Protein AF-A0A7I7SIT1-F1 (afdb_monomer)

Mean predicted aligned error: 14.89 Å

Structure (mmCIF, N/CA/C/O backbone):
data_AF-A0A7I7SIT1-F1
#
_entry.id   AF-A0A7I7SIT1-F1
#
loop_
_atom_site.group_PDB
_atom_site.id
_atom_site.type_symbol
_atom_site.label_atom_id
_atom_site.label_alt_id
_atom_site.label_comp_id
_atom_site.label_asym_id
_atom_site.label_entity_id
_atom_site.label_seq_id
_atom_site.pdbx_PDB_ins_code
_atom_site.Cartn_x
_atom_site.Cartn_y
_atom_site.Cartn_z
_atom_site.occupancy
_atom_site.B_iso_or_equiv
_atom_site.auth_seq_id
_atom_site.auth_comp_id
_atom_site.auth_asym_id
_atom_site.auth_atom_id
_atom_site.pdbx_PDB_model_num
ATOM 1 N N . MET A 1 1 ? 49.247 9.549 7.849 1.00 43.41 1 MET A N 1
ATOM 2 C CA . MET A 1 1 ? 48.196 8.612 8.297 1.00 43.41 1 MET A CA 1
ATOM 3 C C . MET A 1 1 ? 47.728 9.103 9.649 1.00 43.41 1 MET A C 1
ATOM 5 O O . MET A 1 1 ? 48.483 9.017 10.605 1.00 43.41 1 MET A O 1
ATOM 9 N N . THR A 1 2 ? 46.548 9.713 9.693 1.00 46.12 2 THR A N 1
ATOM 10 C CA . THR A 1 2 ? 46.012 10.364 10.891 1.00 46.12 2 THR A CA 1
ATOM 11 C C . THR A 1 2 ? 44.524 10.065 10.920 1.00 46.12 2 THR A C 1
ATOM 13 O O . THR A 1 2 ? 43.810 10.577 10.066 1.00 46.12 2 THR A O 1
ATOM 16 N N . VAL A 1 3 ? 44.066 9.234 11.857 1.00 45.84 3 VAL A N 1
ATOM 17 C CA . VAL A 1 3 ? 42.661 9.196 12.283 1.00 45.84 3 VAL A CA 1
ATOM 18 C C . VAL A 1 3 ? 42.640 8.875 13.775 1.00 45.84 3 VAL A C 1
ATOM 20 O O . VAL A 1 3 ? 43.125 7.837 14.218 1.00 45.84 3 VAL A O 1
ATOM 23 N N . THR A 1 4 ? 42.117 9.836 14.526 1.00 58.22 4 THR A N 1
ATOM 24 C CA . THR A 1 4 ? 41.948 9.868 15.979 1.00 58.22 4 THR A CA 1
ATOM 25 C C . THR A 1 4 ? 40.596 9.248 16.347 1.00 58.22 4 THR A C 1
ATOM 27 O O . THR A 1 4 ? 39.597 9.526 15.688 1.00 58.22 4 THR A O 1
ATOM 30 N N . SER A 1 5 ? 40.562 8.421 17.395 1.00 53.19 5 SER A N 1
ATOM 31 C CA . SER A 1 5 ? 39.357 7.751 17.917 1.00 53.19 5 SER A CA 1
ATOM 32 C C . SER A 1 5 ? 38.268 8.711 18.444 1.00 53.19 5 SER A C 1
ATOM 34 O O . SER A 1 5 ? 38.594 9.804 18.917 1.00 53.19 5 SER A O 1
ATOM 36 N N . PRO A 1 6 ? 36.981 8.296 18.429 1.00 56.34 6 PRO A N 1
ATOM 37 C CA . PRO A 1 6 ? 35.839 9.132 18.813 1.00 56.34 6 PRO A CA 1
ATOM 38 C C . PRO A 1 6 ? 35.577 9.186 20.332 1.00 56.34 6 PRO A C 1
ATOM 40 O O . PRO A 1 6 ? 35.764 8.206 21.052 1.00 56.34 6 PRO A O 1
ATOM 43 N N . ARG A 1 7 ? 35.083 10.341 20.808 1.00 54.50 7 ARG A N 1
ATOM 44 C CA . ARG A 1 7 ? 34.531 10.561 22.160 1.00 54.50 7 ARG A CA 1
ATOM 45 C C . ARG A 1 7 ? 32.997 10.486 22.117 1.00 54.50 7 ARG A C 1
ATOM 47 O O . ARG A 1 7 ? 32.379 11.185 21.321 1.00 54.50 7 ARG A O 1
ATOM 54 N N . LEU A 1 8 ? 32.408 9.672 22.993 1.00 47.66 8 LEU A N 1
ATOM 55 C CA . LEU A 1 8 ? 30.968 9.596 23.283 1.00 47.66 8 LEU A CA 1
ATOM 56 C C . LEU A 1 8 ? 30.579 10.649 24.343 1.00 47.66 8 LEU A C 1
ATOM 58 O O . LEU A 1 8 ? 31.312 10.777 25.327 1.00 47.66 8 LEU A O 1
ATOM 62 N N . PRO A 1 9 ? 29.441 11.358 24.223 1.00 57.91 9 PRO A N 1
ATOM 63 C CA . PRO A 1 9 ? 28.852 12.087 25.342 1.00 57.91 9 PRO A CA 1
ATOM 64 C C . PRO A 1 9 ? 27.908 11.199 26.169 1.00 57.91 9 PRO A C 1
ATOM 66 O O . PRO A 1 9 ? 27.084 10.455 25.639 1.00 57.91 9 PRO A O 1
ATOM 69 N N . ALA A 1 10 ? 28.075 11.294 27.487 1.00 51.94 10 ALA A N 1
ATOM 70 C CA . ALA A 1 10 ? 27.357 10.562 28.520 1.00 51.94 10 ALA A CA 1
ATOM 71 C C . ALA A 1 10 ? 25.931 11.094 28.755 1.00 51.94 10 ALA A C 1
ATOM 73 O O . ALA A 1 10 ? 25.671 12.294 28.691 1.00 51.94 10 ALA A O 1
ATOM 74 N N . LEU A 1 11 ? 25.039 10.158 29.076 1.00 42.31 11 LEU A N 1
ATOM 75 C CA . LEU A 1 11 ? 23.647 10.341 29.474 1.00 42.31 11 LEU A CA 1
ATOM 76 C C . LEU A 1 11 ? 23.569 10.685 30.974 1.00 42.31 11 LEU A C 1
ATOM 78 O O . LEU A 1 11 ? 24.138 9.966 31.793 1.00 42.31 11 LEU A O 1
ATOM 82 N N . LEU A 1 12 ? 22.853 11.750 31.342 1.00 47.88 12 LEU A N 1
ATOM 83 C CA . LEU A 1 12 ? 22.529 12.097 32.732 1.00 47.88 12 LEU A CA 1
ATOM 84 C C . LEU A 1 12 ? 21.193 12.851 32.757 1.00 47.88 12 LEU A C 1
ATOM 86 O O . LEU A 1 12 ? 21.137 14.018 32.381 1.00 47.88 12 LEU A O 1
ATOM 90 N N . VAL A 1 13 ? 20.118 12.200 33.206 1.00 54.62 13 VAL A N 1
ATOM 91 C CA . VAL A 1 13 ? 18.881 12.884 33.616 1.00 54.62 13 VAL A CA 1
ATOM 92 C C . VAL A 1 13 ? 18.478 12.347 34.984 1.00 54.62 13 VAL A C 1
ATOM 94 O O . VAL A 1 13 ? 18.436 11.140 35.209 1.00 54.62 13 VAL A O 1
ATOM 97 N N . GLY A 1 14 ? 18.324 13.290 35.911 1.00 45.88 14 GLY A N 1
ATOM 98 C CA . GLY A 1 14 ? 18.365 13.088 37.350 1.00 45.88 14 GLY A CA 1
ATOM 99 C C . GLY A 1 14 ? 17.100 12.512 37.980 1.00 45.88 14 GLY A C 1
ATOM 100 O O . GLY A 1 14 ? 15.979 12.709 37.521 1.00 45.88 14 GLY A O 1
ATOM 101 N N . LEU A 1 15 ? 17.355 11.835 39.096 1.00 48.94 15 LEU A N 1
ATOM 102 C CA . LEU A 1 15 ? 16.416 11.368 40.105 1.00 48.94 15 LEU A CA 1
ATOM 103 C C . LEU A 1 15 ? 15.996 12.560 40.991 1.00 48.94 15 LEU A C 1
ATOM 105 O O . LEU A 1 15 ? 16.865 13.277 41.489 1.00 48.94 15 LEU A O 1
ATOM 109 N N . GLY A 1 16 ? 14.696 12.758 41.224 1.00 43.47 16 GLY A N 1
ATOM 110 C CA . GLY A 1 16 ? 14.165 13.790 42.124 1.00 43.47 16 GLY A CA 1
ATOM 111 C C . GLY A 1 16 ? 13.021 13.254 42.990 1.00 43.47 16 GLY A C 1
ATOM 112 O O . GLY A 1 16 ? 12.134 12.575 42.492 1.00 43.47 16 GLY A O 1
ATOM 113 N N . LEU A 1 17 ? 13.114 13.523 44.293 1.00 46.97 17 LEU A N 1
ATOM 114 C CA . LEU A 1 17 ? 12.477 12.859 45.436 1.00 46.97 17 LEU A CA 1
ATOM 115 C C . LEU A 1 17 ? 10.951 13.021 45.627 1.00 46.97 17 LEU A C 1
ATOM 117 O O . LEU A 1 17 ? 10.381 14.090 45.442 1.00 46.97 17 LEU A O 1
ATOM 121 N N . LEU A 1 18 ? 10.388 11.942 46.185 1.00 52.22 18 LEU A N 1
ATOM 122 C CA . LEU A 1 18 ? 9.392 11.819 47.267 1.00 52.22 18 LEU A CA 1
ATOM 123 C C . LEU A 1 18 ? 8.960 13.082 48.053 1.00 52.22 18 LEU A C 1
ATOM 125 O O . LEU A 1 18 ? 9.793 13.742 48.671 1.00 52.22 18 LEU A O 1
ATOM 129 N N . VAL A 1 19 ? 7.639 13.220 48.249 1.00 50.34 19 VAL A N 1
ATOM 130 C CA . VAL A 1 19 ? 7.019 13.740 49.488 1.00 50.34 19 VAL A CA 1
ATOM 131 C C . VAL A 1 19 ? 5.781 12.893 49.821 1.00 50.34 19 VAL A C 1
ATOM 133 O O . VAL A 1 19 ? 4.845 12.803 49.031 1.00 50.34 19 VAL A O 1
ATOM 136 N N . THR A 1 20 ? 5.784 12.259 50.993 1.00 49.78 20 THR A N 1
ATOM 137 C CA . THR A 1 20 ? 4.642 11.562 51.610 1.00 49.78 20 THR A CA 1
ATOM 138 C C . THR A 1 20 ? 3.809 12.524 52.455 1.00 49.78 20 THR A C 1
ATOM 140 O O . THR A 1 20 ? 4.382 13.262 53.257 1.00 49.78 20 THR A O 1
ATOM 143 N N . LEU A 1 21 ? 2.478 12.432 52.382 1.00 49.31 21 LEU A N 1
ATOM 144 C CA . LEU A 1 21 ? 1.565 12.975 53.393 1.00 49.31 21 LEU A CA 1
ATOM 145 C C . LEU A 1 21 ? 0.607 11.883 53.892 1.00 49.31 21 LEU A C 1
ATOM 147 O O . LEU A 1 21 ? 0.100 11.069 53.125 1.00 49.31 21 LEU A O 1
ATOM 151 N N . VAL A 1 22 ? 0.442 11.873 55.214 1.00 48.22 22 VAL A N 1
ATOM 152 C CA . VAL A 1 22 ? -0.282 10.923 56.068 1.00 48.22 22 VAL A CA 1
ATOM 153 C C . VAL A 1 22 ? -1.648 11.501 56.460 1.00 48.22 22 VAL A C 1
ATOM 155 O O . VAL A 1 22 ? -1.714 12.680 56.789 1.00 48.22 22 VAL A O 1
ATOM 158 N N . GLY A 1 23 ? -2.664 10.629 56.562 1.00 38.97 23 GLY A N 1
ATOM 159 C CA . GLY A 1 23 ? -3.858 10.780 57.425 1.00 38.97 23 GLY A CA 1
ATOM 160 C C . GLY A 1 23 ? -4.967 11.699 56.887 1.00 38.97 23 GLY A C 1
ATOM 161 O O . GLY A 1 23 ? -4.687 12.643 56.170 1.00 38.97 23 GLY A O 1
ATOM 162 N N . CYS A 1 24 ? -6.261 11.525 57.171 1.00 37.19 24 CYS A N 1
ATOM 163 C CA . CYS A 1 24 ? -6.974 10.717 58.163 1.00 37.19 24 CYS A CA 1
ATOM 164 C C . CYS A 1 24 ? -8.439 10.486 57.718 1.00 37.19 24 CYS A C 1
ATOM 166 O O . CYS A 1 24 ? -8.931 11.113 56.785 1.00 37.19 24 CYS A O 1
ATOM 168 N N . SER A 1 25 ? -9.099 9.576 58.434 1.00 47.69 25 SER A N 1
ATOM 169 C CA . SER A 1 25 ? -10.482 9.093 58.348 1.00 47.69 25 SER A CA 1
ATOM 170 C C . SER A 1 25 ? -11.607 10.122 58.132 1.00 47.69 25 SER A C 1
ATOM 172 O O . SER A 1 25 ? -11.510 11.289 58.502 1.00 47.69 25 SER A O 1
ATOM 174 N N . ALA A 1 26 ? -12.716 9.598 57.598 1.00 48.97 26 ALA A N 1
ATOM 175 C CA . ALA A 1 26 ? -14.000 10.245 57.320 1.00 48.97 26 ALA A CA 1
ATOM 176 C C . ALA A 1 26 ? -14.673 10.961 58.511 1.00 48.97 26 ALA A C 1
ATOM 178 O O . ALA A 1 26 ? -14.483 10.572 59.666 1.00 48.97 26 ALA A O 1
ATOM 179 N N . PRO A 1 27 ? -15.591 11.892 58.196 1.00 45.97 27 PRO A N 1
ATOM 180 C CA . PRO A 1 27 ? -16.895 11.932 58.859 1.00 45.97 27 PRO A CA 1
ATOM 181 C C . PRO A 1 27 ? -18.082 12.079 57.879 1.00 45.97 27 PRO A C 1
ATOM 183 O O . PRO A 1 27 ? -18.001 12.739 56.846 1.00 45.97 27 PRO A O 1
ATOM 186 N N . THR A 1 28 ? -19.200 11.448 58.235 1.00 58.16 28 THR A N 1
ATOM 187 C CA . THR A 1 28 ? -20.547 11.607 57.655 1.00 58.16 28 THR A CA 1
ATOM 188 C C . THR A 1 28 ? -21.268 12.874 58.158 1.00 58.16 28 THR A C 1
ATOM 190 O O . THR A 1 28 ? -20.955 13.333 59.254 1.00 58.16 28 THR A O 1
ATOM 193 N N . HIS A 1 29 ? -22.315 13.285 57.416 1.00 36.38 29 HIS A N 1
ATOM 194 C CA . HIS A 1 29 ? -23.443 14.209 57.710 1.00 36.38 29 HIS A CA 1
ATOM 195 C C . HIS A 1 29 ? -23.426 15.669 57.175 1.00 36.38 29 HIS A C 1
ATOM 197 O O . HIS A 1 29 ? -22.774 16.549 57.721 1.00 36.38 29 HIS A O 1
ATOM 203 N N . ASP A 1 30 ? -24.235 15.851 56.116 1.00 37.84 30 ASP A N 1
ATOM 204 C CA . ASP A 1 30 ? -25.335 16.814 55.853 1.00 37.84 30 ASP A CA 1
ATOM 205 C C . ASP A 1 30 ? -25.237 18.356 56.014 1.00 37.84 30 ASP A C 1
ATOM 207 O O . ASP A 1 30 ? -25.089 18.867 57.117 1.00 37.84 30 ASP A O 1
ATOM 211 N N . VAL A 1 31 ? -25.573 19.021 54.879 1.00 44.50 31 VAL A N 1
ATOM 212 C CA . VAL A 1 31 ? -26.368 20.269 54.619 1.00 44.50 31 VAL A CA 1
ATOM 213 C C . VAL A 1 31 ? -25.785 21.584 55.209 1.00 44.50 31 VAL A C 1
ATOM 215 O O . VAL A 1 31 ? -25.425 21.632 56.372 1.00 44.50 31 VAL A O 1
ATOM 218 N N . VAL A 1 32 ? -25.564 22.699 54.482 1.00 37.25 32 VAL A N 1
ATOM 219 C CA . VAL A 1 32 ? -26.505 23.656 53.841 1.00 37.25 32 VAL A CA 1
ATOM 220 C C . VAL A 1 32 ? -25.787 24.481 52.742 1.00 37.25 32 VAL A C 1
ATOM 222 O O . VAL A 1 32 ? -24.585 24.723 52.816 1.00 37.25 32 VAL A O 1
ATOM 225 N N . GLU A 1 33 ? -26.570 24.925 51.753 1.00 44.31 33 GLU A N 1
ATOM 226 C CA . GLU A 1 33 ? -26.300 25.854 50.642 1.00 44.31 33 GLU A CA 1
ATOM 227 C C . GLU A 1 33 ? -25.359 27.051 50.898 1.00 44.31 33 GLU A C 1
ATOM 229 O O . GLU A 1 33 ? -25.501 27.786 51.873 1.00 44.31 33 GLU A O 1
ATOM 234 N N . ALA A 1 34 ? -24.548 27.368 49.880 1.00 41.31 34 ALA A N 1
ATOM 235 C CA . ALA A 1 34 ? -24.316 28.745 49.441 1.00 41.31 34 ALA A CA 1
ATOM 236 C C . ALA A 1 34 ? -24.016 28.779 47.929 1.00 41.31 34 ALA A C 1
ATOM 238 O O . ALA A 1 34 ? -23.047 28.204 47.438 1.00 41.31 34 ALA A O 1
ATOM 239 N N . VAL A 1 35 ? -24.895 29.458 47.199 1.00 49.69 35 VAL A N 1
ATOM 240 C CA . VAL A 1 35 ? -24.859 29.752 45.763 1.00 49.69 35 VAL A CA 1
ATOM 241 C C . VAL A 1 35 ? -23.636 30.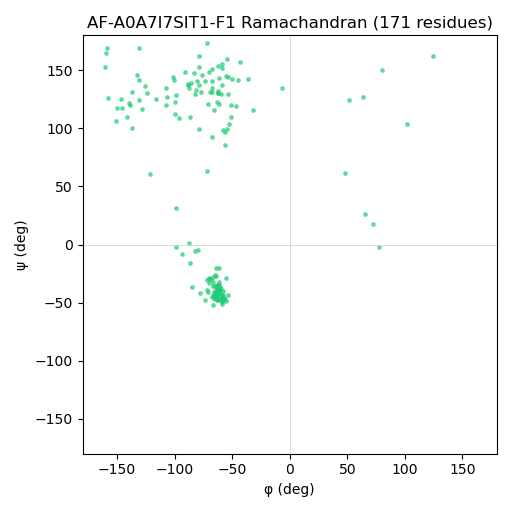601 45.393 1.00 49.69 35 VAL A C 1
ATOM 243 O O . VAL A 1 35 ? -23.411 31.664 45.968 1.00 49.69 35 VAL A O 1
ATOM 246 N N . SER A 1 36 ? -22.895 30.181 44.364 1.00 38.03 36 SER A N 1
ATOM 247 C CA . SER A 1 36 ? -22.162 31.079 43.464 1.00 38.03 36 SER A CA 1
ATOM 248 C C . SER A 1 36 ? -21.881 30.394 42.130 1.00 38.03 36 SER A C 1
ATOM 250 O O . SER A 1 36 ? -21.346 29.292 42.058 1.00 38.03 36 SER A O 1
ATOM 252 N N . SER A 1 37 ? -22.305 31.082 41.078 1.00 46.06 37 SER A N 1
ATOM 253 C CA . SER A 1 37 ? -22.251 30.720 39.671 1.00 46.06 37 SER A CA 1
ATOM 254 C C . SER A 1 37 ? -20.892 30.188 39.221 1.00 46.06 37 SER A C 1
ATOM 256 O O . SER A 1 37 ? -19.915 30.931 39.190 1.00 46.06 37 SER A O 1
ATOM 258 N N . MET A 1 38 ? -20.861 28.947 38.740 1.00 44.38 38 MET A N 1
ATOM 259 C CA . MET A 1 38 ? -19.887 28.502 37.748 1.00 44.38 38 MET A CA 1
ATOM 260 C C . MET A 1 38 ? -20.596 27.593 36.751 1.00 44.38 38 MET A C 1
ATOM 262 O O . MET A 1 38 ? -21.225 26.605 37.119 1.00 44.38 38 MET A O 1
ATOM 266 N N . THR A 1 39 ? -20.519 28.006 35.488 1.00 46.09 39 THR A N 1
ATOM 267 C CA . THR A 1 39 ? -20.910 27.272 34.286 1.00 46.09 39 THR A CA 1
ATOM 268 C C . THR A 1 39 ? -20.688 25.770 34.466 1.00 46.09 39 THR A C 1
ATOM 270 O O . THR A 1 39 ? -19.559 25.308 34.641 1.00 46.09 39 THR A O 1
ATOM 273 N N . SER A 1 40 ? -21.778 25.004 34.446 1.00 38.62 40 SER A N 1
ATOM 274 C CA . SER A 1 40 ? -21.732 23.549 34.389 1.00 38.62 40 SER A CA 1
ATOM 275 C C . SER A 1 40 ? -21.173 23.156 33.028 1.00 38.62 40 SER A C 1
ATOM 277 O O . SER A 1 40 ? -21.900 23.055 32.044 1.00 38.62 40 SER A O 1
ATOM 279 N N . SER A 1 41 ? -19.859 22.967 32.963 1.00 50.44 41 SER A N 1
ATOM 280 C CA . SER A 1 41 ? -19.296 22.116 31.923 1.00 50.44 41 SER A CA 1
ATOM 281 C C . SER A 1 41 ? -19.853 20.716 32.181 1.00 50.44 41 SER A C 1
ATOM 283 O O . SER A 1 41 ? -19.697 20.225 33.304 1.00 50.44 41 SER A O 1
ATOM 285 N N . PRO A 1 42 ? -20.541 20.073 31.222 1.00 50.66 42 PRO A N 1
ATOM 286 C CA . PRO A 1 42 ? -20.813 18.652 31.360 1.00 50.66 42 PRO A CA 1
ATOM 287 C C . PRO A 1 42 ? -19.465 17.938 31.564 1.00 50.66 42 PRO A C 1
ATOM 289 O O . PRO A 1 42 ? -18.457 18.389 31.003 1.00 50.66 42 PRO A O 1
ATOM 292 N N . PRO A 1 43 ? -19.403 16.863 32.373 1.00 52.12 43 PRO A N 1
ATOM 293 C CA . PRO A 1 43 ? -18.202 16.036 32.421 1.00 52.12 43 PRO A CA 1
ATOM 294 C C . PRO A 1 43 ? -17.817 15.688 30.976 1.00 52.12 43 PRO A C 1
ATOM 296 O O . PRO A 1 43 ? -18.732 15.502 30.161 1.00 52.12 43 PRO A O 1
ATOM 299 N N . PRO A 1 44 ? -16.517 15.629 30.614 1.00 51.22 44 PRO A N 1
ATOM 300 C CA . PRO A 1 44 ? -16.158 15.102 29.310 1.00 51.22 44 PRO A CA 1
ATOM 301 C C . PRO A 1 44 ? -16.873 13.763 29.203 1.00 51.22 44 PRO A C 1
ATOM 303 O O . PRO A 1 44 ? -16.716 12.906 30.075 1.00 51.22 44 PRO A O 1
ATOM 306 N N . SER A 1 45 ? -17.738 13.630 28.195 1.00 48.00 45 SER A N 1
ATOM 307 C CA . SER A 1 45 ? -18.197 12.319 27.782 1.00 48.00 45 SER A CA 1
ATOM 308 C C . SER A 1 45 ? -16.920 11.563 27.473 1.00 48.00 45 SER A C 1
ATOM 310 O O . SER A 1 45 ? -16.349 11.703 26.394 1.00 48.00 45 SER A O 1
ATOM 312 N N . SER A 1 46 ? -16.445 10.779 28.437 1.00 49.25 46 SER A N 1
ATOM 313 C CA . SER A 1 46 ? -15.838 9.506 28.134 1.00 49.25 46 SER A CA 1
ATOM 314 C C . SER A 1 46 ? -16.920 8.786 27.356 1.00 49.25 46 SER A C 1
ATOM 316 O O . SER A 1 46 ? -17.791 8.139 27.933 1.00 49.25 46 SER A O 1
ATOM 318 N N . ALA A 1 47 ? -16.944 9.038 26.045 1.00 54.78 47 ALA A N 1
ATOM 319 C CA . ALA A 1 47 ? -17.592 8.170 25.103 1.00 54.78 47 ALA A CA 1
ATOM 320 C C . ALA A 1 47 ? -16.981 6.819 25.431 1.00 54.78 47 ALA A C 1
ATOM 322 O O . ALA A 1 47 ? -15.797 6.580 25.204 1.00 54.78 47 ALA A O 1
ATOM 323 N N . VAL A 1 48 ? -17.765 6.004 26.126 1.00 48.00 48 VAL A N 1
ATOM 324 C CA . VAL A 1 48 ? -17.537 4.580 26.156 1.00 48.00 48 VAL A CA 1
ATOM 325 C C . VAL A 1 48 ? -17.611 4.229 24.682 1.00 48.00 48 VAL A C 1
ATOM 327 O O . VAL A 1 48 ? -18.697 4.225 24.106 1.00 48.00 48 VAL A O 1
ATOM 330 N N . GLU A 1 49 ? -16.449 4.107 24.038 1.00 56.69 49 GLU A N 1
ATOM 331 C CA . GLU A 1 49 ? -16.365 3.415 22.769 1.00 56.69 49 GLU A CA 1
ATOM 332 C C . GLU A 1 49 ? -17.047 2.084 23.036 1.00 56.69 49 GLU A C 1
ATOM 334 O O . GLU A 1 49 ? -16.550 1.263 23.813 1.00 56.69 49 GLU A O 1
ATOM 339 N N . GLU A 1 50 ? -18.232 1.900 22.449 1.00 52.62 50 GLU A N 1
ATOM 340 C CA . GLU A 1 50 ? -18.714 0.551 22.214 1.00 52.62 50 GLU A CA 1
ATOM 341 C C . GLU A 1 50 ? -17.537 -0.236 21.641 1.00 52.62 50 GLU A C 1
ATOM 343 O O . GLU A 1 50 ? -16.764 0.341 20.865 1.00 52.62 50 GLU A O 1
ATOM 348 N N . PRO A 1 51 ? -17.357 -1.509 22.025 1.00 54.88 51 PRO A N 1
ATOM 349 C CA . PRO A 1 51 ? -16.328 -2.336 21.425 1.00 54.88 51 PRO A CA 1
ATOM 350 C C . PRO A 1 51 ? -16.555 -2.308 19.916 1.00 54.88 51 PRO A C 1
ATOM 352 O O . PRO A 1 51 ? -17.462 -2.965 19.403 1.00 54.88 51 PRO A O 1
ATOM 355 N N . ARG A 1 52 ? -15.780 -1.474 19.213 1.00 67.38 52 ARG A N 1
ATOM 356 C CA . ARG A 1 52 ? -15.890 -1.348 17.771 1.00 67.38 52 ARG A CA 1
ATOM 357 C C . ARG A 1 52 ? -15.545 -2.736 17.258 1.00 67.38 52 ARG A C 1
ATOM 359 O O . ARG A 1 52 ? -14.493 -3.281 17.597 1.00 67.38 52 ARG A O 1
ATOM 366 N N . GLY A 1 53 ? -16.477 -3.356 16.538 1.00 86.56 53 GLY A N 1
ATOM 367 C CA . GLY A 1 53 ? -16.179 -4.608 15.857 1.00 86.56 53 GLY A CA 1
ATOM 368 C C . GLY A 1 53 ? -14.944 -4.402 14.981 1.00 86.56 53 GLY A C 1
ATOM 369 O O . GLY A 1 53 ? -14.752 -3.313 14.440 1.00 86.56 53 GLY A O 1
ATOM 370 N N . LEU A 1 54 ? -14.093 -5.421 14.867 1.00 96.19 54 LEU A N 1
ATOM 371 C CA . LEU A 1 54 ? -12.914 -5.306 14.015 1.00 96.19 54 LEU A CA 1
ATOM 372 C C . LEU A 1 54 ? -13.351 -5.081 12.561 1.00 96.19 54 LEU A C 1
ATOM 374 O O . LEU A 1 54 ? -14.179 -5.832 12.036 1.00 96.19 54 LEU A O 1
ATOM 378 N N . VAL A 1 55 ? -12.773 -4.076 11.910 1.00 97.88 55 VAL A N 1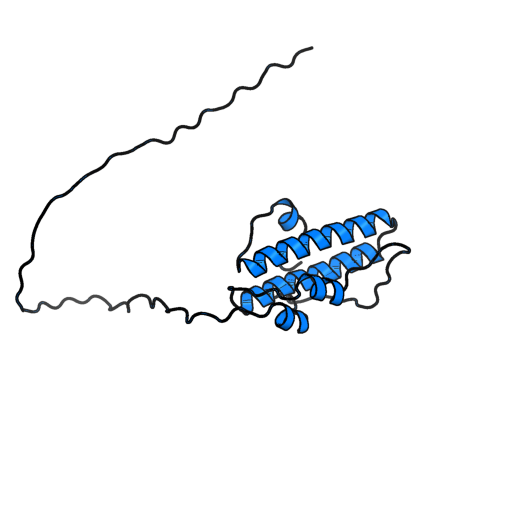
ATOM 379 C CA . VAL A 1 55 ? -13.041 -3.748 10.509 1.00 97.88 55 VAL A CA 1
ATOM 380 C C . VAL A 1 55 ? -12.472 -4.846 9.616 1.00 97.88 55 VAL A C 1
ATOM 382 O O . VAL A 1 55 ? -11.321 -5.262 9.771 1.00 97.88 55 VAL A O 1
ATOM 385 N N . ASP A 1 56 ? -13.282 -5.324 8.672 1.00 97.94 56 ASP A N 1
ATOM 386 C CA . ASP A 1 56 ? -12.848 -6.263 7.642 1.00 97.94 56 ASP A CA 1
ATOM 387 C C . ASP A 1 56 ? -12.086 -5.533 6.532 1.00 97.94 56 ASP A C 1
ATOM 389 O O . ASP A 1 56 ? -12.686 -4.940 5.638 1.00 97.94 56 ASP A O 1
ATOM 393 N N . VAL A 1 57 ? -10.756 -5.592 6.579 1.00 98.38 57 VAL A N 1
ATOM 394 C CA . VAL A 1 57 ? -9.891 -4.892 5.619 1.00 98.38 57 VAL A CA 1
ATOM 395 C C . VAL A 1 57 ? -10.124 -5.375 4.190 1.00 98.38 57 VAL A C 1
ATOM 397 O O . VAL A 1 57 ? -10.114 -4.561 3.270 1.00 98.38 57 VAL A O 1
ATOM 400 N N . ALA A 1 58 ? -10.369 -6.672 3.986 1.00 97.31 58 ALA A N 1
ATOM 401 C CA . ALA A 1 58 ? -10.605 -7.214 2.651 1.00 97.31 58 ALA A CA 1
ATOM 402 C C . ALA A 1 58 ? -11.921 -6.692 2.057 1.00 97.31 58 ALA A C 1
ATOM 404 O O . ALA A 1 58 ? -11.987 -6.414 0.859 1.00 97.31 58 ALA A O 1
ATOM 405 N N . ALA A 1 59 ? -12.946 -6.506 2.897 1.00 97.56 59 ALA A N 1
ATOM 406 C CA . ALA A 1 59 ? -14.204 -5.902 2.472 1.00 97.56 59 ALA A CA 1
ATOM 407 C C . ALA A 1 59 ? -14.002 -4.442 2.045 1.00 97.56 59 ALA A C 1
ATOM 409 O O . ALA A 1 59 ? -14.429 -4.070 0.955 1.00 97.56 59 ALA A O 1
ATOM 410 N N . VAL A 1 60 ? -13.279 -3.647 2.844 1.00 98.00 60 VAL A N 1
ATOM 411 C CA . VAL A 1 60 ? -12.977 -2.248 2.497 1.00 98.00 60 VAL A CA 1
ATOM 412 C C . VAL A 1 60 ? -12.119 -2.172 1.230 1.00 98.00 60 VAL A C 1
ATOM 414 O O . VAL A 1 60 ? -12.404 -1.370 0.347 1.00 98.00 60 VAL A O 1
ATOM 417 N N . TRP A 1 61 ? -11.103 -3.031 1.084 1.00 97.62 61 TRP A N 1
ATOM 418 C CA . TRP A 1 61 ? -10.260 -3.082 -0.118 1.00 97.62 61 TRP A CA 1
ATOM 419 C C . TRP A 1 61 ? -11.051 -3.429 -1.386 1.00 97.62 61 TRP A C 1
ATOM 421 O O . TRP A 1 61 ? -10.756 -2.894 -2.456 1.00 97.62 61 TRP A O 1
ATOM 431 N N . GLY A 1 62 ? -12.075 -4.279 -1.266 1.00 95.94 62 GLY A N 1
ATOM 432 C CA . GLY A 1 62 ? -12.972 -4.641 -2.365 1.00 95.94 62 GLY A CA 1
ATOM 433 C C . GLY A 1 62 ? -13.757 -3.460 -2.947 1.00 95.94 62 GLY A C 1
ATOM 434 O O . GLY A 1 62 ? -14.198 -3.530 -4.091 1.00 95.94 62 GLY A O 1
ATOM 435 N N . GLU A 1 63 ? -13.888 -2.357 -2.206 1.00 95.25 63 GLU A N 1
ATOM 436 C CA . GLU A 1 63 ? -14.476 -1.110 -2.710 1.00 95.25 63 GLU A CA 1
ATOM 437 C C . GLU A 1 63 ? -13.483 -0.249 -3.504 1.00 95.25 63 GLU A C 1
ATOM 439 O O . GLU A 1 63 ? -13.874 0.782 -4.050 1.00 95.25 63 GLU A O 1
ATOM 444 N N . HIS A 1 64 ? -12.206 -0.648 -3.557 1.00 91.50 64 HIS A N 1
ATOM 445 C CA . HIS A 1 64 ? -11.104 0.117 -4.141 1.00 91.50 64 HIS A CA 1
ATOM 446 C C . HIS A 1 64 ? -11.096 1.572 -3.652 1.00 91.50 64 HIS A C 1
ATOM 448 O O . HIS A 1 64 ? -11.258 2.501 -4.453 1.00 91.50 64 HIS A O 1
ATOM 454 N N . PRO A 1 65 ? -10.944 1.791 -2.330 1.00 93.31 65 PRO A N 1
ATOM 455 C CA . PRO A 1 65 ? -11.040 3.117 -1.757 1.00 93.31 65 PRO A CA 1
ATOM 456 C C . PRO A 1 65 ? -9.996 4.019 -2.402 1.00 93.31 65 PRO A C 1
ATOM 458 O O . PRO A 1 65 ? -8.850 3.625 -2.635 1.00 93.31 65 PRO A O 1
ATOM 461 N N . LEU A 1 66 ? -10.424 5.236 -2.711 1.00 90.88 66 LEU A N 1
ATOM 462 C CA . LEU A 1 66 ? -9.541 6.287 -3.179 1.00 90.88 66 LEU A CA 1
ATOM 463 C C . LEU A 1 66 ? -9.043 7.088 -1.974 1.00 90.88 66 LEU A C 1
ATOM 465 O O . LEU A 1 66 ? -9.774 7.229 -0.989 1.00 90.88 66 LEU A O 1
ATOM 469 N N . PRO A 1 67 ? -7.815 7.621 -2.040 1.00 87.94 67 PRO A N 1
ATOM 470 C CA . PRO A 1 67 ? -7.339 8.550 -1.031 1.00 87.94 67 PRO A CA 1
ATOM 471 C C . PRO A 1 67 ? -8.259 9.780 -0.959 1.00 87.94 67 PRO A C 1
ATOM 473 O O . PRO A 1 67 ? -8.900 10.122 -1.960 1.00 87.94 67 PRO A O 1
ATOM 476 N N . PRO A 1 68 ? -8.302 10.488 0.183 1.00 87.06 68 PRO A N 1
ATOM 477 C CA . PRO A 1 68 ? -9.048 11.736 0.340 1.00 87.06 68 PRO A CA 1
ATOM 478 C C . PRO A 1 68 ? -8.368 12.896 -0.415 1.00 87.06 68 PRO A C 1
ATOM 480 O O . PRO A 1 68 ? -7.898 13.862 0.181 1.00 87.06 68 PRO A O 1
ATOM 483 N N . CYS A 1 69 ? -8.287 12.780 -1.741 1.00 83.06 69 CYS A N 1
ATOM 484 C CA . CYS A 1 69 ? -7.641 13.722 -2.646 1.00 83.06 69 CYS A CA 1
ATOM 485 C C . CYS A 1 69 ? -8.566 14.067 -3.812 1.00 83.06 69 CYS A C 1
ATOM 487 O O . CYS A 1 69 ? -9.225 13.193 -4.372 1.00 83.06 69 CYS A O 1
ATOM 489 N N . ASP A 1 70 ? -8.559 15.334 -4.232 1.00 78.19 70 ASP A N 1
ATOM 490 C CA . ASP A 1 70 ? -9.476 15.852 -5.259 1.00 78.19 70 ASP A CA 1
ATOM 491 C C . ASP A 1 70 ? -9.289 15.211 -6.645 1.00 78.19 70 ASP A C 1
ATOM 493 O O . ASP A 1 70 ? -10.177 15.298 -7.497 1.00 78.19 70 ASP A O 1
ATOM 497 N N . ARG A 1 71 ? -8.123 14.606 -6.915 1.00 69.38 71 ARG A N 1
ATOM 498 C CA . ARG A 1 71 ? -7.807 13.967 -8.198 1.00 69.38 71 ARG A CA 1
ATOM 499 C C . ARG A 1 71 ? -6.915 12.748 -8.011 1.00 69.38 71 ARG A C 1
ATOM 501 O O . ARG A 1 71 ? -5.806 12.861 -7.505 1.00 69.38 71 ARG A O 1
ATOM 508 N N . VAL A 1 72 ? -7.367 11.611 -8.530 1.00 68.06 72 VAL A N 1
ATOM 509 C CA . VAL A 1 72 ? -6.546 10.414 -8.732 1.00 68.06 72 VAL A CA 1
ATOM 510 C C . VAL A 1 72 ? -6.734 9.985 -10.177 1.00 68.06 72 VAL A C 1
ATOM 512 O O . VAL A 1 72 ? -7.846 9.670 -10.596 1.00 68.06 72 VAL A O 1
ATOM 515 N N . ILE A 1 73 ? -5.660 10.022 -10.963 1.00 67.75 73 ILE A N 1
ATOM 516 C CA . ILE A 1 73 ? -5.693 9.523 -12.339 1.00 67.75 73 ILE A CA 1
ATOM 517 C C . ILE A 1 73 ? -5.386 8.031 -12.278 1.00 67.75 73 ILE A C 1
ATOM 519 O O . ILE A 1 73 ? -4.260 7.644 -11.980 1.00 67.75 73 ILE A O 1
ATOM 523 N N . VAL A 1 74 ? -6.395 7.206 -12.542 1.00 65.56 74 VAL A N 1
ATOM 524 C CA . VAL A 1 74 ? -6.261 5.749 -12.617 1.00 65.56 74 VAL A CA 1
ATOM 525 C C . VAL A 1 74 ? -6.072 5.365 -14.084 1.00 65.56 74 VAL A C 1
ATOM 527 O O . VAL A 1 74 ? -7.018 5.458 -14.864 1.00 65.56 74 VAL A O 1
ATOM 530 N N . ASP A 1 75 ? -4.867 4.940 -14.472 1.00 68.50 75 ASP A N 1
ATOM 531 C CA . ASP A 1 75 ? -4.657 4.282 -15.766 1.00 68.50 75 ASP A CA 1
ATOM 532 C C . ASP A 1 75 ? -4.604 2.762 -15.577 1.00 68.50 75 ASP A C 1
ATOM 534 O O . ASP A 1 75 ? -3.688 2.210 -14.960 1.00 68.50 75 ASP A O 1
ATOM 538 N N . ASN A 1 76 ? -5.620 2.083 -16.107 1.00 65.56 76 ASN A N 1
ATOM 539 C CA . ASN A 1 76 ? -5.755 0.632 -16.029 1.00 65.56 76 ASN A CA 1
ATOM 540 C C . ASN A 1 76 ? -5.172 -0.100 -17.248 1.00 65.56 76 ASN A C 1
ATOM 542 O O . ASN A 1 76 ? -5.048 -1.321 -17.202 1.00 65.56 76 ASN A O 1
ATOM 546 N N . ASN A 1 77 ? -4.763 0.611 -18.305 1.00 73.44 77 ASN A N 1
ATOM 547 C CA . ASN A 1 77 ? -4.275 0.022 -19.558 1.00 73.44 77 ASN A CA 1
ATOM 548 C C . ASN A 1 77 ? -2.739 -0.022 -19.639 1.00 73.44 77 ASN A C 1
ATOM 550 O O . ASN A 1 77 ? -2.153 0.057 -20.719 1.00 73.44 77 ASN A O 1
ATOM 554 N N . LEU A 1 78 ? -2.077 -0.166 -18.490 1.00 82.25 78 LEU A N 1
ATOM 555 C CA . LEU A 1 78 ? -0.623 -0.271 -18.397 1.00 82.25 78 LEU A CA 1
ATOM 556 C C . LEU A 1 78 ? -0.154 -1.701 -18.694 1.00 82.25 78 LEU A C 1
ATOM 558 O O . LEU A 1 78 ? -0.669 -2.665 -18.125 1.00 82.25 78 LEU A O 1
ATOM 562 N N . ALA A 1 79 ? 0.867 -1.833 -19.541 1.00 83.12 79 ALA A N 1
ATOM 563 C CA . ALA A 1 79 ? 1.521 -3.105 -19.837 1.00 83.12 79 ALA A CA 1
ATOM 564 C C . ALA A 1 79 ? 2.837 -3.244 -19.058 1.00 83.12 79 ALA A C 1
ATOM 566 O O . ALA A 1 79 ? 3.591 -2.282 -18.905 1.00 83.12 79 ALA A O 1
ATOM 567 N N . ALA A 1 80 ? 3.120 -4.454 -18.576 1.00 83.75 80 ALA A N 1
ATOM 568 C CA . ALA A 1 80 ? 4.382 -4.763 -17.915 1.00 83.75 80 ALA A CA 1
ATOM 569 C C . ALA A 1 80 ? 5.501 -5.014 -18.940 1.00 83.75 80 ALA A C 1
ATOM 571 O O . ALA A 1 80 ? 5.254 -5.684 -19.950 1.00 83.75 80 ALA A O 1
ATOM 572 N N . PRO A 1 81 ? 6.738 -4.548 -18.688 1.00 83.62 81 PRO A N 1
ATOM 573 C CA . PRO A 1 81 ? 7.895 -4.983 -19.459 1.00 83.62 81 PRO A CA 1
ATOM 574 C C . PRO A 1 81 ? 8.095 -6.509 -19.365 1.00 83.62 81 PRO A C 1
ATOM 576 O O . PRO A 1 81 ? 7.756 -7.113 -18.342 1.00 83.62 81 PRO A O 1
ATOM 579 N N . PRO A 1 82 ? 8.689 -7.162 -20.384 1.00 86.62 82 PRO A N 1
ATOM 580 C CA . PRO A 1 82 ? 8.947 -8.599 -20.348 1.00 86.62 82 PRO A CA 1
ATOM 581 C C . PRO A 1 82 ? 9.730 -9.030 -19.099 1.00 86.62 82 PRO A C 1
ATOM 583 O O . PRO A 1 82 ? 10.785 -8.479 -18.785 1.00 86.62 82 PRO A O 1
ATOM 586 N N . GLY A 1 83 ? 9.229 -10.049 -18.396 1.00 85.62 83 GLY A N 1
ATOM 587 C CA . GLY A 1 83 ? 9.890 -10.604 -17.211 1.00 85.62 83 GLY A CA 1
ATOM 588 C C . GLY A 1 83 ? 9.838 -9.711 -15.965 1.00 85.62 83 GLY A C 1
ATOM 589 O O . GLY A 1 83 ? 10.645 -9.920 -15.052 1.00 85.62 83 GLY A O 1
ATOM 590 N N . VAL A 1 84 ? 8.932 -8.731 -15.928 1.00 90.50 84 VAL A N 1
ATOM 591 C CA . VAL A 1 84 ? 8.569 -7.965 -14.731 1.00 90.50 84 VAL A CA 1
ATOM 592 C C . VAL A 1 84 ? 7.107 -8.243 -14.411 1.00 90.50 84 VAL A C 1
ATOM 594 O O . VAL A 1 84 ? 6.240 -8.082 -15.266 1.00 90.50 84 VAL A O 1
ATOM 597 N N . GLU A 1 85 ? 6.839 -8.683 -13.188 1.00 89.81 85 GLU A N 1
ATOM 598 C CA . GLU A 1 85 ? 5.474 -8.824 -12.696 1.00 89.81 85 GLU A CA 1
ATOM 599 C C . GLU A 1 85 ? 4.930 -7.454 -12.289 1.00 89.81 85 GLU A C 1
ATOM 601 O O . GLU A 1 85 ? 5.641 -6.634 -11.707 1.00 89.81 85 GLU A O 1
ATOM 606 N N . MET A 1 86 ? 3.677 -7.189 -12.652 1.00 92.25 86 MET A N 1
ATOM 607 C CA . MET A 1 86 ? 3.011 -5.934 -12.343 1.00 92.25 86 MET A CA 1
ATOM 608 C C . MET A 1 86 ? 2.111 -6.137 -11.123 1.00 92.25 86 MET A C 1
ATOM 610 O O . MET A 1 86 ? 1.195 -6.960 -11.209 1.00 92.25 86 MET A O 1
ATOM 614 N N . PRO A 1 87 ? 2.284 -5.369 -10.033 1.00 94.44 87 PRO A N 1
ATOM 615 C CA . PRO A 1 87 ? 1.373 -5.450 -8.903 1.00 94.44 87 PRO A CA 1
ATOM 616 C C . PRO A 1 87 ? -0.040 -5.070 -9.350 1.00 94.44 87 PRO A C 1
ATOM 618 O O . PRO A 1 87 ? -0.238 -4.194 -10.200 1.00 94.44 87 PRO A O 1
ATOM 621 N N . SER A 1 88 ? -1.041 -5.744 -8.797 1.00 93.44 88 SER A N 1
ATOM 622 C CA . SER A 1 88 ? -2.447 -5.589 -9.161 1.00 93.44 88 SER A CA 1
ATOM 623 C C . SER A 1 88 ? -3.315 -5.398 -7.922 1.00 93.44 88 SER A C 1
ATOM 625 O O . SER A 1 88 ? -2.878 -5.605 -6.792 1.00 93.44 88 SER A O 1
ATOM 627 N N . PHE A 1 89 ? -4.575 -5.016 -8.126 1.00 94.62 89 PHE A N 1
ATOM 628 C CA . PHE A 1 89 ? -5.532 -4.973 -7.023 1.00 94.62 89 PHE A CA 1
ATOM 629 C C . PHE A 1 89 ? -5.741 -6.355 -6.390 1.00 94.62 89 PHE A C 1
ATOM 631 O O . PHE A 1 89 ? -5.942 -6.449 -5.181 1.00 94.62 89 PHE A O 1
ATOM 638 N N . GLU A 1 90 ? -5.649 -7.418 -7.191 1.00 95.56 90 GLU A N 1
ATOM 639 C CA . GLU A 1 90 ? -5.772 -8.802 -6.735 1.00 95.56 90 GLU A CA 1
ATOM 640 C C . GLU A 1 90 ? -4.560 -9.241 -5.907 1.00 95.56 90 GLU A C 1
ATOM 642 O O . GLU A 1 90 ? -4.741 -9.858 -4.860 1.00 95.56 90 GLU A O 1
ATOM 647 N N . SER A 1 91 ? -3.337 -8.864 -6.303 1.00 95.88 91 SER A N 1
ATOM 648 C CA . SER A 1 91 ? -2.145 -9.185 -5.507 1.00 95.88 91 SER A CA 1
ATOM 649 C C . SER A 1 91 ? -2.189 -8.496 -4.141 1.00 95.88 91 SER A C 1
ATOM 651 O O . SER A 1 91 ? -1.904 -9.126 -3.131 1.00 95.88 91 SER A O 1
ATOM 653 N N . VAL A 1 92 ? -2.646 -7.239 -4.070 1.00 97.56 92 VAL A N 1
ATOM 654 C CA . VAL A 1 92 ? -2.864 -6.554 -2.782 1.00 97.56 92 VAL A CA 1
ATOM 655 C C . VAL A 1 92 ? -3.990 -7.214 -1.976 1.00 97.56 92 VAL A C 1
ATOM 657 O O . VAL A 1 92 ? -3.851 -7.398 -0.769 1.00 97.56 92 VAL A O 1
ATOM 660 N N . ALA A 1 93 ? -5.089 -7.617 -2.625 1.00 97.75 93 ALA A N 1
ATOM 661 C CA . ALA A 1 93 ? -6.183 -8.318 -1.951 1.00 97.75 93 ALA A CA 1
ATOM 662 C C . ALA A 1 93 ? -5.711 -9.637 -1.321 1.00 97.75 93 ALA A C 1
ATOM 664 O O . ALA A 1 93 ? -6.136 -9.978 -0.218 1.00 97.75 93 ALA A O 1
ATOM 665 N N . HIS A 1 94 ? -4.817 -10.355 -2.005 1.00 97.44 94 HIS A N 1
ATOM 666 C CA . HIS A 1 94 ? -4.200 -11.571 -1.490 1.00 97.44 94 HIS A CA 1
ATOM 667 C C . HIS A 1 94 ? -3.372 -11.298 -0.228 1.00 97.44 94 HIS A C 1
ATOM 669 O O . HIS A 1 94 ? -3.551 -11.979 0.780 1.00 97.44 94 HIS A O 1
ATOM 675 N N . GLU A 1 95 ? -2.526 -10.267 -0.248 1.00 97.38 95 GLU A N 1
ATOM 676 C CA . GLU A 1 95 ? -1.691 -9.895 0.902 1.00 97.38 95 GLU A CA 1
ATOM 677 C C . GLU A 1 95 ? -2.515 -9.471 2.129 1.00 97.38 95 GLU A C 1
ATOM 679 O O . GLU A 1 95 ? -2.166 -9.790 3.273 1.00 97.38 95 GLU A O 1
ATOM 684 N N . LEU A 1 96 ? -3.639 -8.785 1.899 1.00 97.56 96 LEU A N 1
ATOM 68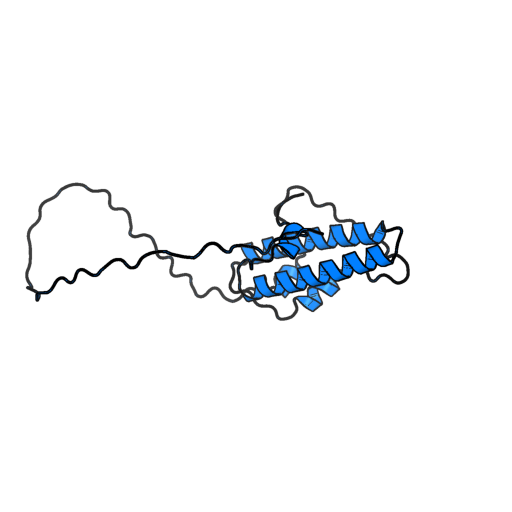5 C CA . LEU A 1 96 ? -4.541 -8.291 2.943 1.00 97.56 96 LEU A CA 1
ATOM 686 C C . LEU A 1 96 ? -5.606 -9.311 3.379 1.00 97.56 96 LEU A C 1
ATOM 688 O O . LEU A 1 96 ? -6.439 -9.011 4.240 1.00 97.56 96 LEU A O 1
ATOM 692 N N . ALA A 1 97 ? -5.599 -10.522 2.820 1.00 97.44 97 ALA A N 1
ATOM 693 C CA . ALA A 1 97 ? -6.589 -11.538 3.140 1.00 97.44 97 ALA A CA 1
ATOM 694 C C . ALA A 1 97 ? -6.568 -11.898 4.636 1.00 97.44 97 ALA A C 1
ATOM 696 O O . ALA A 1 97 ? -5.527 -12.203 5.219 1.00 97.44 97 ALA A O 1
ATOM 697 N N . GLY A 1 98 ? -7.748 -11.877 5.261 1.00 97.25 98 GLY A N 1
ATOM 698 C CA . GLY A 1 98 ? -7.923 -12.222 6.674 1.00 97.25 98 GLY A CA 1
ATOM 699 C C . GLY A 1 98 ? -7.512 -11.132 7.667 1.00 97.25 98 GLY A C 1
ATOM 700 O O . GLY A 1 98 ? -7.718 -11.322 8.865 1.00 97.25 98 GLY A O 1
ATOM 701 N N . VAL A 1 99 ? -6.991 -9.991 7.205 1.00 98.31 99 VAL A N 1
ATOM 702 C CA . VAL A 1 99 ? -6.637 -8.870 8.081 1.00 98.31 99 VAL A CA 1
ATOM 703 C C . VAL A 1 99 ? -7.902 -8.256 8.677 1.00 98.31 99 VAL A C 1
ATOM 705 O O . VAL A 1 99 ? -8.872 -7.951 7.977 1.00 98.31 99 VAL A O 1
ATOM 708 N N . LYS A 1 100 ? -7.876 -8.055 9.994 1.00 98.12 100 LYS A N 1
ATOM 709 C CA . LYS A 1 100 ? -8.919 -7.373 10.758 1.00 98.12 100 LYS A CA 1
ATOM 710 C C . LYS A 1 100 ? -8.286 -6.217 11.516 1.00 98.12 100 LYS A C 1
ATOM 712 O O . LYS A 1 100 ? -7.273 -6.423 12.176 1.00 98.12 100 LYS A O 1
ATOM 717 N N . SER A 1 101 ? -8.873 -5.027 11.420 1.00 98.00 101 SER A N 1
ATOM 718 C CA . SER A 1 101 ? -8.318 -3.828 12.054 1.00 98.00 101 SER A CA 1
ATOM 719 C C . SER A 1 101 ? -9.140 -3.384 13.264 1.00 98.00 101 SER A C 1
ATOM 721 O O . SER A 1 101 ? -10.366 -3.321 13.157 1.00 98.00 101 SER A O 1
ATOM 723 N N . PRO A 1 102 ? -8.510 -3.043 14.404 1.00 97.56 102 PRO A N 1
ATOM 724 C CA . PRO A 1 102 ? -9.201 -2.419 15.529 1.00 97.56 102 PRO A CA 1
ATOM 725 C C . PRO A 1 102 ? -9.430 -0.908 15.335 1.00 97.56 102 PRO A C 1
ATOM 727 O O . PRO A 1 102 ? -10.065 -0.279 16.180 1.00 97.56 102 PRO A O 1
ATOM 730 N N . ALA A 1 103 ? -8.913 -0.314 14.254 1.00 97.06 103 ALA A N 1
ATOM 731 C CA . ALA A 1 103 ? -9.120 1.095 13.933 1.00 97.06 103 ALA A CA 1
ATOM 732 C C . ALA A 1 103 ? -10.554 1.389 13.458 1.00 97.06 103 ALA A C 1
ATOM 734 O O . ALA A 1 103 ? -11.366 0.493 13.231 1.00 97.06 103 ALA A O 1
ATOM 735 N N . SER A 1 104 ? -10.869 2.675 13.279 1.00 97.00 104 SER A N 1
ATOM 736 C CA . SER A 1 104 ? -12.120 3.084 12.640 1.00 97.00 104 SER A CA 1
ATOM 737 C C . SER A 1 104 ? -12.144 2.708 11.155 1.00 97.00 104 SER A C 1
ATOM 739 O O . SER A 1 104 ? -11.110 2.709 10.487 1.00 97.00 104 SER A O 1
ATOM 741 N N . ASP A 1 105 ? -13.346 2.467 10.622 1.00 96.25 105 ASP A N 1
ATOM 742 C CA . ASP A 1 105 ? -13.560 2.255 9.183 1.00 96.25 105 ASP A CA 1
ATOM 743 C C . ASP A 1 105 ? -12.969 3.402 8.348 1.00 96.25 105 ASP A C 1
ATOM 745 O O . ASP A 1 105 ? -12.238 3.165 7.392 1.00 96.25 105 ASP A O 1
ATOM 749 N N . GLU A 1 106 ? -13.172 4.649 8.784 1.00 96.38 106 GLU A N 1
ATOM 750 C CA . GLU A 1 106 ? -12.620 5.841 8.132 1.00 96.38 106 GLU A CA 1
ATOM 751 C C . GLU A 1 106 ? -11.085 5.819 8.035 1.00 96.38 106 GLU A C 1
ATOM 753 O O . GLU A 1 106 ? -10.527 6.142 6.981 1.00 96.38 106 GLU A O 1
ATOM 758 N N . TRP A 1 107 ? -10.390 5.415 9.105 1.00 96.81 107 TRP A N 1
ATOM 759 C CA . TRP A 1 107 ? -8.930 5.314 9.091 1.00 96.81 107 TRP A CA 1
ATOM 760 C C . TRP A 1 107 ? -8.472 4.193 8.156 1.00 96.81 107 TRP A C 1
ATOM 762 O O . TRP A 1 107 ? -7.610 4.423 7.310 1.00 96.81 107 TRP A O 1
ATOM 772 N N . VAL A 1 108 ? -9.105 3.014 8.228 1.00 98.06 108 VAL A N 1
ATOM 773 C CA . VAL A 1 108 ? -8.809 1.879 7.334 1.00 98.06 108 VAL A CA 1
ATOM 774 C C . VAL A 1 108 ? -9.011 2.277 5.873 1.00 98.06 108 VAL A C 1
ATOM 776 O O . VAL A 1 108 ? -8.145 2.036 5.035 1.00 98.06 108 VAL A O 1
ATOM 779 N N . ARG A 1 109 ? -10.125 2.941 5.559 1.00 97.75 109 ARG A N 1
ATOM 780 C CA . ARG A 1 109 ? -10.463 3.387 4.205 1.00 97.75 109 ARG A CA 1
ATOM 781 C C . ARG A 1 109 ? -9.474 4.429 3.692 1.00 97.75 109 ARG A C 1
ATOM 783 O O . ARG A 1 109 ? -9.054 4.348 2.541 1.00 97.75 109 ARG A O 1
ATOM 790 N N . THR A 1 110 ? -9.041 5.352 4.551 1.00 96.56 110 THR A N 1
ATOM 791 C CA . THR A 1 110 ? -7.996 6.338 4.230 1.00 96.56 110 THR A CA 1
ATOM 792 C C . THR A 1 110 ? -6.661 5.655 3.935 1.00 96.56 110 THR A C 1
ATOM 794 O O . THR A 1 110 ? -6.048 5.921 2.901 1.00 96.56 110 THR A O 1
ATOM 797 N N . LYS A 1 111 ? -6.245 4.720 4.797 1.00 96.69 111 LYS A N 1
ATOM 798 C CA . LYS A 1 111 ? -5.003 3.951 4.661 1.00 96.69 111 LYS A CA 1
ATOM 799 C C . LYS A 1 111 ? -4.971 3.159 3.355 1.00 96.69 111 LYS A C 1
ATOM 801 O O . LYS A 1 111 ? -4.026 3.252 2.576 1.00 96.69 111 LYS A O 1
ATOM 806 N N . LEU A 1 112 ? -6.049 2.432 3.071 1.00 97.62 112 LEU A N 1
ATOM 807 C CA . LEU A 1 112 ? -6.209 1.684 1.826 1.00 97.62 112 LEU A CA 1
ATOM 808 C C . LEU A 1 112 ? -6.332 2.604 0.603 1.00 97.62 112 LEU A C 1
ATOM 810 O O . LEU A 1 112 ? -5.892 2.237 -0.483 1.00 97.62 112 LEU A O 1
ATOM 814 N N . GLY A 1 113 ? -6.843 3.824 0.775 1.00 95.62 113 GLY A N 1
ATOM 815 C CA . GLY A 1 113 ? -6.772 4.878 -0.232 1.00 95.62 113 GLY A CA 1
ATOM 816 C C . GLY A 1 113 ? -5.334 5.198 -0.647 1.00 95.62 113 GLY A C 1
ATOM 817 O O . GLY A 1 113 ? -5.025 5.246 -1.840 1.00 95.62 113 GLY A O 1
ATOM 818 N N . TRP A 1 114 ? -4.419 5.335 0.317 1.00 96.25 114 TRP A N 1
ATOM 819 C CA . TRP A 1 114 ? -2.995 5.522 0.019 1.00 96.25 114 TRP A CA 1
ATOM 820 C C . TRP A 1 114 ? -2.388 4.319 -0.702 1.00 96.25 114 TRP A C 1
ATOM 822 O O . TRP A 1 114 ? -1.627 4.502 -1.654 1.00 96.25 114 TRP A O 1
ATOM 832 N N . VAL A 1 115 ? -2.794 3.100 -0.336 1.00 96.50 115 VAL A N 1
ATOM 833 C CA . VAL A 1 115 ? -2.392 1.881 -1.050 1.00 96.50 115 VAL A CA 1
ATOM 834 C C . VAL A 1 115 ? -2.836 1.913 -2.513 1.00 96.50 115 VAL A C 1
ATOM 836 O O . VA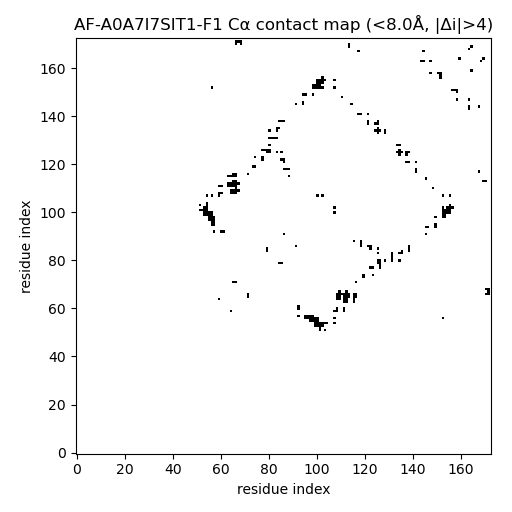L A 1 115 ? -2.015 1.667 -3.397 1.00 96.50 115 VAL A O 1
ATOM 839 N N . THR A 1 116 ? -4.089 2.279 -2.796 1.00 95.00 116 THR A N 1
ATOM 840 C CA . THR A 1 116 ? -4.596 2.431 -4.169 1.00 95.00 116 THR A CA 1
ATOM 841 C C . THR A 1 116 ? -3.775 3.449 -4.961 1.00 95.00 116 THR A C 1
ATOM 843 O O . THR A 1 116 ? -3.361 3.176 -6.089 1.00 95.00 116 THR A O 1
ATOM 846 N N . GLN A 1 117 ? -3.491 4.613 -4.371 1.00 92.94 117 GLN A N 1
ATOM 847 C CA . GLN A 1 117 ? -2.682 5.647 -5.015 1.00 92.94 117 GLN A CA 1
ATOM 848 C C . GLN A 1 117 ? -1.284 5.132 -5.375 1.00 92.94 117 GLN A C 1
ATOM 850 O O . GLN A 1 117 ? -0.832 5.291 -6.512 1.00 92.94 117 GLN A O 1
ATOM 855 N N . TRP A 1 118 ? -0.595 4.505 -4.422 1.00 94.62 118 TRP A N 1
ATOM 856 C CA . TRP A 1 118 ? 0.762 4.015 -4.639 1.00 94.62 118 TRP A CA 1
ATOM 857 C C . TRP A 1 118 ? 0.817 2.819 -5.581 1.00 94.62 118 TRP A C 1
ATOM 859 O O . TRP A 1 118 ? 1.741 2.748 -6.389 1.00 94.62 118 TRP A O 1
ATOM 869 N N . LEU A 1 119 ? -0.195 1.949 -5.574 1.00 94.44 119 LEU A N 1
ATOM 870 C CA . LEU A 1 119 ? -0.340 0.885 -6.564 1.00 94.44 119 LEU A CA 1
ATOM 871 C C . LEU A 1 119 ? -0.336 1.462 -7.984 1.00 94.44 119 LEU A C 1
ATOM 873 O O . LEU A 1 119 ? 0.414 1.002 -8.843 1.00 94.44 119 LEU A O 1
ATOM 877 N N . ILE A 1 120 ? -1.125 2.509 -8.232 1.00 91.81 120 ILE A N 1
ATOM 878 C CA . ILE A 1 120 ? -1.198 3.161 -9.547 1.00 91.81 120 ILE A CA 1
ATOM 879 C C . ILE A 1 120 ? 0.150 3.788 -9.930 1.00 91.81 120 ILE A C 1
ATOM 881 O O . ILE A 1 120 ? 0.619 3.613 -11.060 1.00 91.81 120 ILE A O 1
ATOM 885 N N . GLN A 1 121 ? 0.805 4.486 -8.997 1.00 91.62 121 GLN A N 1
ATOM 886 C CA . GLN A 1 121 ? 2.105 5.113 -9.254 1.00 91.62 121 GLN A CA 1
ATOM 887 C C . GLN A 1 121 ? 3.194 4.079 -9.556 1.00 91.62 121 GLN A C 1
ATOM 889 O O . GLN A 1 121 ? 3.951 4.242 -10.512 1.00 91.62 121 GLN A O 1
ATOM 894 N N . VAL A 1 122 ? 3.248 2.987 -8.792 1.00 94.19 122 VAL A N 1
ATOM 895 C CA . VAL A 1 122 ? 4.207 1.896 -9.008 1.00 94.19 122 VAL A CA 1
ATOM 896 C C . VAL A 1 122 ? 3.956 1.219 -10.347 1.00 94.19 122 VAL A C 1
ATOM 898 O O . VAL A 1 122 ? 4.903 1.007 -11.105 1.00 94.19 122 VAL A O 1
ATOM 901 N N . ARG A 1 123 ? 2.693 0.945 -10.693 1.00 94.31 123 ARG A N 1
ATOM 902 C CA . ARG A 1 123 ? 2.349 0.375 -12.001 1.00 94.31 123 ARG A CA 1
ATOM 903 C C . ARG A 1 123 ? 2.802 1.277 -13.147 1.00 94.31 123 ARG A C 1
ATOM 905 O O . ARG A 1 123 ? 3.404 0.805 -14.112 1.00 94.31 123 ARG A O 1
ATOM 912 N N . THR A 1 124 ? 2.588 2.584 -13.011 1.00 91.12 124 THR A N 1
ATOM 913 C CA . THR A 1 124 ? 3.045 3.587 -13.984 1.00 91.12 124 THR A CA 1
ATOM 914 C C . THR A 1 124 ? 4.570 3.582 -14.101 1.00 91.12 124 THR A C 1
ATOM 916 O O . THR A 1 124 ? 5.110 3.517 -15.208 1.00 91.12 124 THR A O 1
ATOM 919 N N . ALA A 1 125 ? 5.280 3.561 -12.972 1.00 90.69 125 ALA A N 1
ATOM 920 C CA . ALA A 1 125 ? 6.739 3.526 -12.943 1.00 90.69 125 ALA A CA 1
ATOM 921 C C . ALA A 1 125 ? 7.307 2.255 -13.596 1.00 90.69 125 ALA A C 1
ATOM 923 O O . ALA A 1 125 ? 8.281 2.329 -14.338 1.00 90.69 125 ALA A O 1
ATOM 924 N N . ILE A 1 126 ? 6.684 1.095 -13.371 1.00 93.31 126 ILE A N 1
ATOM 925 C CA . ILE A 1 126 ? 7.074 -0.168 -14.010 1.00 93.31 126 ILE A CA 1
ATOM 926 C C . ILE A 1 126 ? 6.823 -0.114 -15.520 1.00 93.31 126 ILE A C 1
ATOM 928 O O . ILE A 1 126 ? 7.705 -0.475 -16.293 1.00 93.31 126 ILE A O 1
ATOM 932 N N . SER A 1 127 ? 5.653 0.363 -15.953 1.00 91.00 127 SER A N 1
ATOM 933 C CA . SER A 1 127 ? 5.292 0.414 -17.379 1.00 91.00 127 SER A CA 1
ATOM 934 C C . SER A 1 127 ? 6.186 1.341 -18.211 1.00 91.00 127 SER A C 1
ATOM 936 O O . SER A 1 127 ? 6.371 1.124 -19.405 1.00 91.00 127 SER A O 1
ATOM 938 N N . THR A 1 128 ? 6.766 2.360 -17.574 1.00 90.06 128 THR A N 1
ATOM 939 C CA . THR A 1 128 ? 7.650 3.349 -18.209 1.00 90.06 128 THR A CA 1
ATOM 940 C C . THR A 1 128 ? 9.135 3.054 -17.990 1.00 90.06 128 THR A C 1
ATOM 942 O O . THR A 1 128 ? 9.991 3.771 -18.512 1.00 90.06 128 THR A O 1
ATOM 945 N N . ALA A 1 129 ? 9.471 1.995 -17.245 1.00 88.06 129 ALA A N 1
ATOM 946 C CA . ALA A 1 129 ? 10.850 1.616 -16.984 1.00 88.06 129 ALA A CA 1
ATOM 947 C C . ALA A 1 129 ? 11.514 1.05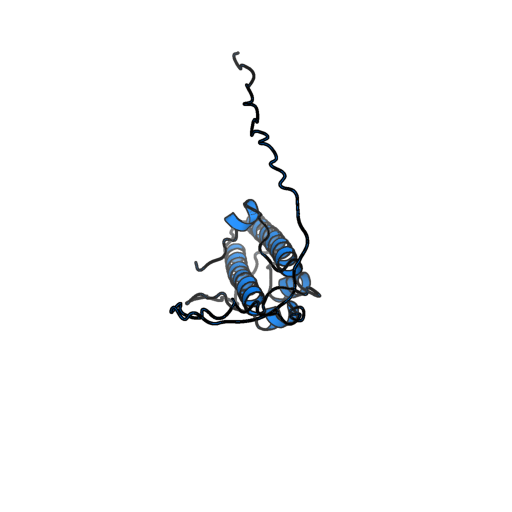4 -18.250 1.00 88.06 129 ALA A C 1
ATOM 949 O O . ALA A 1 129 ? 11.107 0.025 -18.786 1.00 88.06 129 ALA A O 1
ATOM 950 N N . ALA A 1 130 ? 12.595 1.701 -18.688 1.00 86.62 130 ALA A N 1
ATOM 951 C CA . ALA A 1 130 ? 13.426 1.198 -19.782 1.00 86.62 130 ALA A CA 1
ATOM 952 C C . ALA A 1 130 ? 14.235 -0.057 -19.390 1.00 86.62 130 ALA A C 1
ATOM 954 O O . ALA A 1 130 ? 14.548 -0.880 -20.247 1.00 86.62 130 ALA A O 1
ATOM 955 N N . ASP A 1 131 ? 14.573 -0.201 -18.103 1.00 91.12 131 ASP A N 1
ATOM 956 C CA . ASP A 1 131 ? 15.319 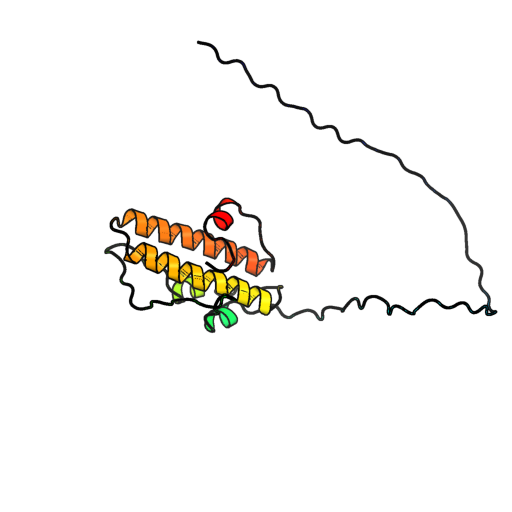-1.337 -17.554 1.00 91.12 131 ASP A CA 1
ATOM 957 C C . ASP A 1 131 ? 14.391 -2.240 -16.712 1.00 91.12 131 ASP A C 1
ATOM 959 O O . ASP A 1 131 ? 13.851 -1.783 -15.695 1.00 91.12 131 ASP A O 1
ATOM 963 N N . PRO A 1 132 ? 14.229 -3.531 -17.066 1.00 90.06 132 PRO A N 1
ATOM 964 C CA . PRO A 1 132 ? 13.460 -4.493 -16.278 1.00 90.06 132 PRO A CA 1
ATOM 965 C C . PRO A 1 132 ? 13.908 -4.623 -14.812 1.00 90.06 132 PRO A C 1
ATOM 967 O O . PRO A 1 132 ? 13.084 -4.928 -13.948 1.00 90.06 132 PRO A O 1
ATOM 970 N N . LEU A 1 133 ? 15.188 -4.385 -14.496 1.00 92.69 133 LEU A N 1
ATOM 971 C CA . LEU A 1 133 ? 15.687 -4.418 -13.116 1.00 92.69 133 LEU A CA 1
ATOM 972 C C . LEU A 1 133 ? 15.079 -3.303 -12.262 1.00 92.69 133 LEU A C 1
ATOM 974 O O . LEU A 1 133 ? 14.771 -3.531 -11.092 1.00 92.69 133 LEU A O 1
ATOM 978 N N . VAL A 1 134 ? 14.847 -2.126 -12.850 1.00 91.19 134 VAL A N 1
ATOM 979 C CA . VAL A 1 134 ? 14.154 -1.019 -12.180 1.00 91.19 134 VAL A CA 1
ATOM 980 C C . VAL A 1 134 ? 12.701 -1.400 -11.914 1.00 91.19 134 VAL A C 1
ATOM 982 O O . VAL A 1 134 ? 12.218 -1.205 -10.801 1.00 91.19 134 VAL A O 1
ATOM 985 N N . GLY A 1 135 ? 12.027 -2.019 -12.888 1.00 92.12 135 GLY A N 1
ATOM 986 C CA . GLY A 1 135 ? 10.656 -2.503 -12.715 1.00 92.12 135 GLY A CA 1
ATOM 987 C C . GLY A 1 135 ? 10.527 -3.515 -11.568 1.00 92.12 135 GLY A C 1
ATOM 988 O O . GLY A 1 135 ? 9.678 -3.363 -10.691 1.00 92.12 135 GLY A O 1
ATOM 989 N N . ARG A 1 136 ? 11.433 -4.500 -11.503 1.00 93.88 136 ARG A N 1
ATOM 990 C CA . ARG A 1 136 ? 11.478 -5.480 -10.401 1.00 93.88 136 ARG A CA 1
ATOM 991 C C . ARG A 1 136 ? 11.754 -4.832 -9.050 1.00 93.88 136 ARG A C 1
ATOM 993 O O . ARG A 1 136 ? 11.127 -5.197 -8.060 1.00 93.88 136 ARG A O 1
ATOM 1000 N N . ALA A 1 137 ? 12.678 -3.872 -9.001 1.00 94.00 137 ALA A N 1
ATOM 1001 C CA . ALA A 1 137 ? 12.974 -3.143 -7.774 1.00 94.00 137 ALA A CA 1
ATOM 1002 C C . ALA A 1 137 ? 11.753 -2.349 -7.284 1.00 94.00 137 ALA A C 1
ATOM 1004 O O . ALA A 1 137 ? 11.474 -2.367 -6.087 1.00 94.00 137 ALA A O 1
ATOM 1005 N N . SER A 1 138 ? 11.009 -1.706 -8.188 1.00 94.56 138 SER A N 1
ATOM 1006 C CA . SER A 1 138 ? 9.766 -0.999 -7.864 1.00 94.56 138 SER A CA 1
ATOM 1007 C C . SER A 1 138 ? 8.697 -1.940 -7.310 1.00 94.56 138 SER A C 1
ATOM 1009 O O . SER A 1 138 ? 8.137 -1.639 -6.261 1.00 94.56 138 SER A O 1
ATOM 1011 N N . SER A 1 139 ? 8.471 -3.098 -7.945 1.00 94.31 139 SER A N 1
ATOM 1012 C CA . SER A 1 139 ? 7.523 -4.104 -7.438 1.00 94.31 139 SER A CA 1
ATOM 1013 C C . SER A 1 139 ? 7.908 -4.577 -6.035 1.00 94.31 139 SER A C 1
ATOM 1015 O O . SER A 1 139 ? 7.122 -4.462 -5.105 1.00 94.31 139 SER A O 1
ATOM 1017 N N . HIS A 1 140 ? 9.164 -4.984 -5.837 1.00 95.06 140 HIS A N 1
ATOM 1018 C CA . HIS A 1 140 ? 9.634 -5.473 -4.539 1.00 95.06 140 HIS A CA 1
ATOM 1019 C C . HIS A 1 140 ? 9.574 -4.410 -3.428 1.00 95.06 140 HIS A C 1
ATOM 1021 O O . HIS A 1 140 ? 9.327 -4.720 -2.264 1.00 95.06 140 HIS A O 1
ATOM 1027 N N . GLN A 1 141 ? 9.819 -3.136 -3.749 1.00 96.69 141 GLN A N 1
ATOM 1028 C CA . GLN A 1 141 ? 9.649 -2.062 -2.769 1.00 96.69 141 GLN A CA 1
ATOM 1029 C C . GLN A 1 141 ? 8.178 -1.815 -2.444 1.00 96.69 141 GLN A C 1
ATOM 1031 O O . GLN A 1 141 ? 7.886 -1.344 -1.348 1.00 96.69 141 GLN A O 1
ATOM 1036 N N . PHE A 1 142 ? 7.266 -2.064 -3.381 1.00 97.56 142 PHE A N 1
ATOM 1037 C CA . PHE A 1 142 ? 5.836 -1.945 -3.135 1.00 97.56 142 PHE A CA 1
ATOM 1038 C C . PHE A 1 142 ? 5.338 -3.081 -2.240 1.00 97.56 142 PHE A C 1
ATOM 1040 O O . PHE A 1 142 ? 4.614 -2.812 -1.289 1.00 97.56 142 PHE A O 1
ATOM 1047 N N . ASP A 1 143 ? 5.833 -4.306 -2.424 1.00 97.44 143 ASP A N 1
ATOM 1048 C CA . ASP A 1 143 ? 5.510 -5.438 -1.541 1.00 97.44 143 ASP A CA 1
ATOM 1049 C C . ASP A 1 143 ? 5.888 -5.143 -0.080 1.00 97.44 143 ASP A C 1
ATOM 1051 O O . ASP A 1 143 ? 5.127 -5.414 0.850 1.00 97.44 143 ASP A O 1
ATOM 1055 N N . LYS A 1 144 ? 7.042 -4.496 0.141 1.00 97.94 144 LYS A N 1
ATOM 1056 C CA . LYS A 1 144 ? 7.445 -4.037 1.481 1.00 97.94 144 LYS A CA 1
ATOM 1057 C C . LYS A 1 144 ? 6.476 -3.021 2.074 1.00 97.94 144 LYS A C 1
ATOM 1059 O O . LYS A 1 144 ? 6.215 -3.078 3.272 1.00 97.94 144 LYS A O 1
ATOM 1064 N N . TYR A 1 145 ? 5.971 -2.104 1.254 1.00 98.06 145 TYR A N 1
ATOM 1065 C CA . TYR A 1 145 ? 4.972 -1.130 1.679 1.00 98.06 145 TYR A CA 1
ATOM 1066 C C . TYR A 1 145 ? 3.649 -1.810 2.032 1.00 98.06 145 TYR A C 1
ATOM 1068 O O . TYR A 1 145 ? 3.128 -1.558 3.111 1.00 98.06 145 TYR A O 1
ATOM 1076 N N . ILE A 1 146 ? 3.168 -2.755 1.218 1.00 98.25 146 ILE A N 1
ATOM 1077 C CA . ILE A 1 146 ? 1.965 -3.537 1.538 1.00 98.25 146 ILE A CA 1
ATOM 1078 C C . ILE A 1 146 ? 2.130 -4.300 2.854 1.00 98.25 146 ILE A C 1
ATOM 1080 O O . ILE A 1 146 ? 1.243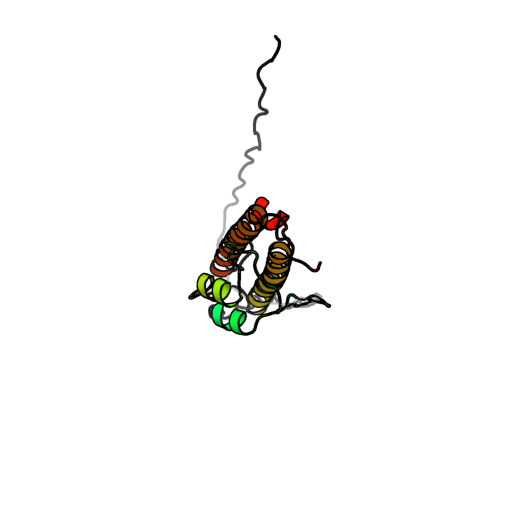 -4.253 3.703 1.00 98.25 146 ILE A O 1
ATOM 1084 N N . ASN A 1 147 ? 3.276 -4.947 3.075 1.00 98.31 147 ASN A N 1
ATOM 1085 C CA . ASN A 1 147 ? 3.541 -5.653 4.328 1.00 98.31 147 ASN A CA 1
ATOM 1086 C C . ASN A 1 147 ? 3.650 -4.705 5.538 1.00 98.31 147 ASN A C 1
ATOM 1088 O O . ASN A 1 147 ? 3.289 -5.082 6.652 1.00 98.31 147 ASN A O 1
ATOM 1092 N N . HIS A 1 148 ? 4.148 -3.483 5.341 1.00 98.12 148 HIS A N 1
ATOM 1093 C CA . HIS A 1 148 ? 4.142 -2.452 6.377 1.00 98.12 148 HIS A CA 1
ATOM 1094 C C . HIS A 1 148 ? 2.708 -2.016 6.700 1.00 98.12 148 HIS A C 1
ATOM 1096 O O . HIS A 1 148 ? 2.280 -2.126 7.845 1.00 98.12 148 HIS A O 1
ATOM 1102 N N . THR A 1 149 ? 1.924 -1.650 5.685 1.00 98.31 149 THR A N 1
ATOM 1103 C CA . THR A 1 149 ? 0.524 -1.250 5.849 1.00 98.31 149 THR A CA 1
ATOM 1104 C C . THR A 1 149 ? -0.335 -2.357 6.447 1.00 9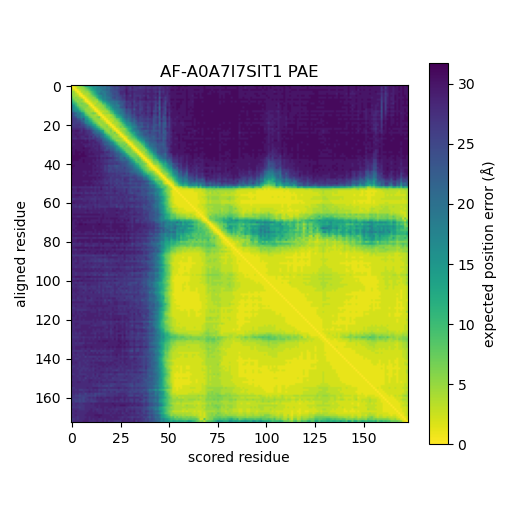8.31 149 THR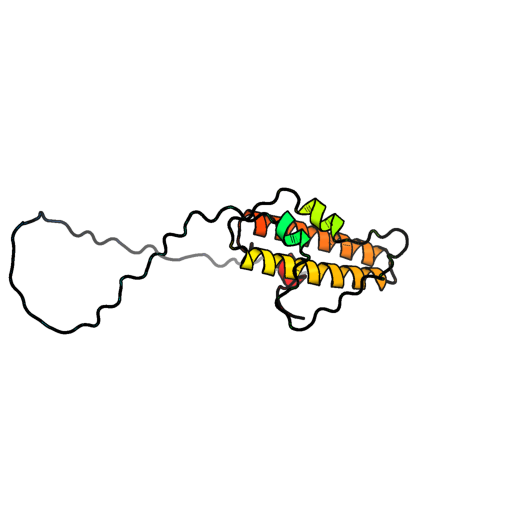 A C 1
ATOM 1106 O O . THR A 1 149 ? -1.191 -2.080 7.279 1.00 98.31 149 THR A O 1
ATOM 1109 N N . LYS A 1 150 ? -0.084 -3.623 6.104 1.00 98.50 150 LYS A N 1
ATOM 1110 C CA . LYS A 1 150 ? -0.724 -4.772 6.752 1.00 98.50 150 LYS A CA 1
ATOM 1111 C C . LYS A 1 150 ? -0.508 -4.766 8.264 1.00 98.50 150 LYS A C 1
ATOM 1113 O O . LYS A 1 150 ? -1.475 -4.911 9.003 1.00 98.50 150 LYS A O 1
ATOM 1118 N N . GLN A 1 151 ? 0.724 -4.547 8.724 1.00 98.50 151 GLN A N 1
ATOM 1119 C CA . GLN A 1 151 ? 1.017 -4.463 10.157 1.00 98.50 151 GLN A CA 1
ATOM 1120 C C . GLN A 1 151 ? 0.296 -3.276 10.798 1.00 98.50 151 GLN A C 1
ATOM 1122 O O . GLN A 1 151 ? -0.289 -3.425 11.865 1.00 98.50 151 GLN A O 1
ATOM 1127 N N . GLU A 1 152 ? 0.286 -2.112 10.153 1.00 98.44 152 GLU A N 1
ATOM 1128 C CA . GLU A 1 152 ? -0.438 -0.939 10.657 1.00 98.44 152 GLU A CA 1
ATOM 1129 C C . GLU A 1 152 ? -1.941 -1.215 10.773 1.00 98.44 152 GLU A C 1
ATOM 1131 O O . GLU A 1 152 ? -2.563 -0.882 11.778 1.00 98.44 152 GLU A O 1
ATOM 1136 N N . LEU A 1 153 ? -2.523 -1.894 9.781 1.00 98.62 153 LEU A N 1
ATOM 1137 C CA . LEU A 1 153 ? -3.923 -2.305 9.783 1.00 98.62 153 LEU A CA 1
ATOM 1138 C C . LEU A 1 153 ? -4.218 -3.296 10.915 1.00 98.62 153 LEU A C 1
ATOM 1140 O O . LEU A 1 153 ? -5.190 -3.096 11.639 1.00 98.62 153 LEU A O 1
ATOM 1144 N N . GLU A 1 154 ? -3.379 -4.313 11.117 1.00 98.44 154 GLU A N 1
ATOM 1145 C CA . GLU A 1 154 ? -3.507 -5.284 12.218 1.00 98.44 154 GLU A CA 1
ATOM 1146 C C . GLU A 1 154 ? -3.390 -4.620 13.601 1.00 98.44 154 GLU A C 1
ATOM 1148 O O . GLU A 1 154 ? -4.084 -5.009 14.540 1.00 98.44 154 GLU A O 1
ATOM 1153 N N . ASN A 1 155 ? -2.548 -3.590 13.727 1.00 97.94 155 ASN A N 1
ATOM 1154 C CA . ASN A 1 155 ? -2.347 -2.843 14.972 1.00 97.94 155 ASN A CA 1
ATOM 1155 C C . ASN A 1 155 ? -3.352 -1.689 15.158 1.00 97.94 155 ASN A C 1
ATOM 1157 O O . ASN A 1 155 ? -3.500 -1.166 16.265 1.00 97.94 155 ASN A O 1
ATOM 1161 N N . GLY A 1 156 ? -4.043 -1.291 14.089 1.00 97.69 156 GLY A N 1
ATOM 1162 C CA . GLY A 1 156 ? -5.004 -0.189 14.052 1.00 97.69 156 GLY A CA 1
ATOM 1163 C C . GLY A 1 156 ? -4.403 1.195 14.294 1.00 97.69 156 GLY A C 1
ATOM 1164 O O . GLY A 1 156 ? -5.098 2.075 14.799 1.00 97.69 156 GLY A O 1
ATOM 1165 N N . HIS A 1 157 ? -3.120 1.381 13.997 1.00 97.06 157 HIS A N 1
ATOM 1166 C CA . HIS A 1 157 ? -2.436 2.670 14.073 1.00 97.06 157 HIS A CA 1
ATOM 1167 C C . HIS A 1 157 ? -1.163 2.660 13.223 1.00 97.06 157 HIS A C 1
ATOM 1169 O O . HIS A 1 157 ? -0.665 1.599 12.844 1.00 97.06 157 HIS A O 1
ATOM 1175 N N . ASP A 1 158 ? -0.626 3.849 12.950 1.00 97.25 158 ASP A N 1
ATOM 1176 C CA . ASP A 1 158 ? 0.607 4.003 12.177 1.00 97.25 158 ASP A CA 1
ATOM 1177 C C . ASP A 1 158 ? 1.820 3.464 12.939 1.00 97.25 158 ASP A C 1
ATOM 1179 O O . ASP A 1 158 ? 2.027 3.765 14.120 1.00 97.25 158 ASP A O 1
ATOM 1183 N N . ILE A 1 159 ? 2.667 2.710 12.241 1.00 96.94 159 ILE A N 1
ATOM 1184 C CA . ILE A 1 159 ? 3.905 2.158 12.790 1.00 96.94 159 ILE A CA 1
ATOM 1185 C C . ILE A 1 159 ? 5.071 2.951 12.193 1.00 96.94 159 ILE A C 1
ATOM 1187 O O . ILE A 1 159 ? 5.181 3.070 10.976 1.00 96.94 159 ILE A O 1
ATOM 1191 N N . PRO A 1 160 ? 5.988 3.505 13.003 1.00 95.25 160 PRO A N 1
ATOM 1192 C CA . PRO A 1 160 ? 7.102 4.267 12.454 1.00 95.25 160 PRO A CA 1
ATOM 1193 C C . PRO A 1 160 ? 8.061 3.396 11.627 1.00 95.25 160 PRO A C 1
ATOM 1195 O O . PRO A 1 160 ? 8.772 2.554 12.172 1.00 95.25 160 PRO A O 1
ATOM 1198 N N . ASP A 1 161 ? 8.165 3.674 10.328 1.00 96.06 161 ASP A N 1
ATOM 1199 C CA . ASP A 1 161 ? 9.238 3.183 9.460 1.00 96.06 161 ASP A CA 1
ATOM 1200 C C . ASP A 1 161 ? 9.707 4.325 8.555 1.00 96.06 161 ASP A C 1
ATOM 1202 O O . ASP A 1 161 ? 9.082 4.667 7.554 1.00 96.06 161 ASP A O 1
ATOM 1206 N N . SER A 1 162 ? 10.826 4.957 8.905 1.00 94.25 162 SER A N 1
ATOM 1207 C CA . SER A 1 162 ? 11.310 6.123 8.162 1.00 94.25 162 SER A CA 1
ATOM 1208 C C . SER A 1 162 ? 11.725 5.799 6.724 1.00 94.25 162 SER A C 1
ATOM 1210 O O . SER A 1 162 ? 11.669 6.685 5.873 1.00 94.25 162 SER A O 1
ATOM 1212 N N . ALA A 1 163 ? 12.122 4.560 6.424 1.00 94.69 163 ALA A N 1
ATOM 1213 C CA . ALA A 1 163 ? 12.537 4.166 5.084 1.00 94.69 163 ALA A CA 1
ATOM 1214 C C . ALA A 1 163 ? 11.327 3.949 4.165 1.00 94.69 163 ALA A C 1
ATOM 1216 O O . ALA A 1 163 ? 11.353 4.381 3.008 1.00 94.69 163 ALA A O 1
ATOM 1217 N N . ILE A 1 164 ? 10.272 3.312 4.681 1.00 95.44 164 ILE A N 1
ATOM 1218 C CA . ILE A 1 164 ? 9.015 3.104 3.957 1.00 95.44 164 ILE A CA 1
ATOM 1219 C C . ILE A 1 164 ? 8.236 4.416 3.856 1.00 95.44 164 ILE A C 1
ATOM 1221 O O . ILE A 1 164 ? 7.890 4.817 2.747 1.00 95.44 164 ILE A O 1
ATOM 1225 N N . ASN A 1 165 ? 8.074 5.151 4.955 1.00 92.50 165 ASN A N 1
ATOM 1226 C CA . ASN A 1 165 ? 7.253 6.367 4.999 1.00 92.50 165 ASN A CA 1
ATOM 1227 C C . ASN A 1 165 ? 7.854 7.515 4.177 1.00 92.50 165 ASN A C 1
ATOM 1229 O O . ASN A 1 165 ? 7.124 8.332 3.620 1.00 92.50 165 ASN A O 1
ATOM 1233 N N . ALA A 1 166 ? 9.183 7.574 4.034 1.00 93.31 166 ALA A N 1
ATOM 1234 C CA . ALA A 1 166 ? 9.819 8.532 3.129 1.00 93.31 166 ALA A CA 1
ATOM 1235 C C . ALA A 1 166 ? 9.605 8.181 1.646 1.00 93.31 166 ALA A C 1
ATOM 1237 O O . ALA A 1 166 ? 9.578 9.076 0.800 1.00 93.31 166 ALA A O 1
ATOM 1238 N N . ARG A 1 167 ? 9.476 6.890 1.318 1.00 93.50 167 ARG A N 1
ATOM 1239 C CA . ARG A 1 167 ? 9.286 6.405 -0.056 1.00 93.50 167 ARG A CA 1
ATOM 1240 C C . ARG A 1 167 ? 7.821 6.422 -0.480 1.00 93.50 167 ARG A C 1
ATOM 1242 O O . ARG A 1 167 ? 7.547 6.747 -1.631 1.00 93.50 167 ARG A O 1
ATOM 1249 N N . TYR A 1 168 ? 6.924 6.115 0.449 1.00 94.00 168 TYR A N 1
ATOM 1250 C CA . TYR A 1 168 ? 5.478 6.064 0.266 1.00 94.00 168 TYR A CA 1
ATOM 1251 C C . TYR A 1 168 ? 4.779 7.029 1.230 1.00 94.00 168 TYR A C 1
ATOM 1253 O O . TYR A 1 168 ? 4.011 6.598 2.087 1.00 94.00 168 TYR A O 1
ATOM 1261 N N . PRO A 1 169 ? 5.058 8.342 1.145 1.00 93.06 169 PRO A N 1
ATOM 1262 C CA . PRO A 1 169 ? 4.418 9.308 2.023 1.00 93.06 169 PRO A CA 1
ATOM 1263 C C . PRO A 1 169 ? 2.908 9.315 1.802 1.00 93.06 169 PRO A C 1
ATOM 1265 O O . PRO A 1 169 ? 2.433 9.421 0.667 1.00 93.06 169 PRO A O 1
ATOM 1268 N N . GLU A 1 170 ? 2.175 9.251 2.902 1.00 91.69 170 GLU A N 1
ATOM 1269 C CA . GLU A 1 170 ? 0.732 9.431 2.927 1.00 91.69 170 GLU A CA 1
ATOM 1270 C C . GLU A 1 170 ? 0.377 10.904 2.728 1.00 91.69 170 GLU A C 1
ATOM 1272 O O . GLU A 1 170 ? 1.064 11.805 3.220 1.00 91.69 170 GLU A O 1
ATOM 1277 N N . GLY A 1 171 ? -0.681 11.152 1.962 1.00 87.69 171 GLY A N 1
ATOM 1278 C CA . GLY A 1 171 ? -1.093 12.491 1.564 1.00 87.69 171 GLY A CA 1
ATOM 1279 C C . GLY A 1 171 ? -1.205 12.659 0.052 1.00 87.69 171 GLY A C 1
ATOM 1280 O O . GLY A 1 171 ? -0.666 11.887 -0.748 1.00 87.69 171 GLY A O 1
ATOM 1281 N N . CYS A 1 172 ? -1.914 13.715 -0.334 1.00 83.81 172 CYS A N 1
ATOM 1282 C CA . CYS A 1 172 ? -2.159 14.030 -1.733 1.00 83.81 172 CYS A CA 1
ATOM 1283 C C . CYS A 1 172 ? -0.873 14.445 -2.453 1.00 83.81 172 CYS A C 1
ATOM 1285 O O . CYS A 1 172 ? -0.017 15.135 -1.888 1.00 83.81 172 CYS A O 1
ATOM 1287 N N . LYS A 1 173 ? -0.747 13.994 -3.702 1.00 69.75 173 LYS A N 1
ATOM 1288 C CA . LYS A 1 173 ? 0.395 14.231 -4.589 1.00 69.75 173 LYS A CA 1
ATOM 1289 C C . LYS A 1 173 ? -0.063 14.844 -5.899 1.00 69.75 173 LYS A C 1
ATOM 1291 O O . LYS A 1 173 ? -1.180 14.499 -6.341 1.00 69.75 173 LYS A O 1
#

Foldseek 3Di:
DDDDDDDDDDDDDDDDDDDDDDDDDDDDDDDDDDDDDDDDDDDPPPVPPDQPFWDQLLVLLVVVQAAPDPDADADPPFDADPPFDQDDSVNLSVLLPPQTASADPVVSSNLSNLLSRLSRVLSVQRSPDPDSVSNNVSVVLNVVLSVQSSVCRNHRHHDDDCVNCVVSPRDDD

Solvent-accessible surface area (backbone atoms only — not comparable to full-atom values): 11360 Å² total; per-residue (Å²): 143,87,86,81,85,87,85,82,87,83,90,85,83,84,90,82,84,90,86,89,86,80,87,79,83,88,85,88,86,83,91,83,90,82,92,77,93,69,86,82,72,74,75,79,76,75,70,75,72,66,84,69,70,63,32,55,47,48,63,52,54,74,67,61,37,65,41,100,47,100,71,79,88,82,77,83,87,71,58,62,49,84,99,30,78,68,77,45,74,64,58,53,48,60,74,38,56,88,42,46,17,72,35,54,66,68,57,53,40,44,55,46,1,44,50,47,54,50,49,51,52,47,41,51,52,29,45,68,42,90,46,54,68,57,20,43,51,49,41,56,55,46,53,53,45,52,56,48,51,46,51,22,40,55,69,37,47,91,69,98,44,75,73,54,44,71,73,59,58,81,74,82,123

Secondary structure (DSSP, 8-state):
---PPPPPPPP-----------------------------PPPP-------PPPEEHHHHHHT-PPPSSS-------PPPPTT-PPP-HHHHHHHTTT-EESS-HHHHHHHHHHHHHHHHHHHHHHHT-SSHHHHHHHHHHHHHHHHHHHHHHHHTS----HHHHHHS--S--

Sequence (173 aa):
MTVTSPRLPALLVGLGLLVTLVGCSAPTHDVVEAVSSMTSSPPPSSAVEEPRGLVDVAAVWGEHPLPPCDRVIVDNNLAAPPGVEMPSFESVAHELAGVKSPASDEWVRTKLGWVTQWLIQVRTAISTAADPLVGRASSHQFDKYINHTKQELENGHDIPDSAINARYPEGCK

pLDDT: mean 79.13, std 21.47, range [36.38, 98.62]

Organism: NCBI:txid1069220

Radius of gyration: 27.31 Å; Cα contacts (8 Å, |Δi|>4): 166; chains: 1; bounding box: 75×43×79 Å

Nearest PDB structures (foldseek):
  7jh5-assembly1_A  TM=7.920E-01  e=2.689E+00  synthetic construct
  7jh5-assembly2_B  TM=8.025E-01  e=3.527E+00  synthetic construct
  8ugc-assembly2_B  TM=6.096E-01  e=1.327E+00  synthetic construct
  4m70-assembly5_Q  TM=6.970E-01  e=9.897E+00  Solanum tuberosum